Protein AF-A0A4Q0PN51-F1 (afdb_monomer_lite)

Radius of gyration: 11.3 Å; chains: 1; bounding box: 29×16×28 Å

Structure (mmCIF, N/CA/C/O backbone):
data_AF-A0A4Q0PN51-F1
#
_entry.id   AF-A0A4Q0PN51-F1
#
loop_
_atom_site.group_PDB
_atom_site.id
_atom_site.type_symbol
_atom_site.label_atom_id
_atom_site.label_alt_id
_atom_site.label_comp_id
_atom_site.label_asym_id
_atom_site.label_entity_id
_atom_site.label_seq_id
_atom_site.pdbx_PDB_ins_code
_atom_site.Cartn_x
_atom_site.Cartn_y
_atom_site.Cartn_z
_atom_site.occupancy
_atom_site.B_iso_or_equiv
_atom_site.auth_seq_id
_atom_site.auth_comp_id
_atom_site.auth_asym_id
_atom_site.auth_atom_id
_atom_site.pdbx_PDB_model_num
ATOM 1 N N . MET A 1 1 ? 9.009 -2.953 -12.404 1.00 49.25 1 MET A N 1
ATOM 2 C CA . MET A 1 1 ? 7.532 -3.059 -12.389 1.00 49.25 1 MET A CA 1
ATOM 3 C C . MET A 1 1 ? 6.870 -2.052 -11.450 1.00 49.25 1 MET A C 1
ATOM 5 O O . MET A 1 1 ? 5.665 -1.900 -11.506 1.00 49.25 1 MET A O 1
ATOM 9 N N . VAL A 1 2 ? 7.627 -1.282 -10.670 1.00 45.78 2 VAL A N 1
ATOM 10 C CA . VAL A 1 2 ? 7.150 -0.164 -9.838 1.00 45.78 2 VAL A CA 1
ATOM 11 C C . VAL A 1 2 ? 7.326 1.169 -10.524 1.00 45.78 2 VAL A C 1
ATOM 13 O O . VAL A 1 2 ? 6.475 2.014 -10.345 1.00 45.78 2 VAL A O 1
ATOM 16 N N . LEU A 1 3 ? 8.319 1.340 -11.401 1.00 44.38 3 LEU A N 1
ATOM 17 C CA . LEU A 1 3 ? 8.291 2.471 -12.335 1.00 44.38 3 LEU A CA 1
ATOM 18 C C . LEU A 1 3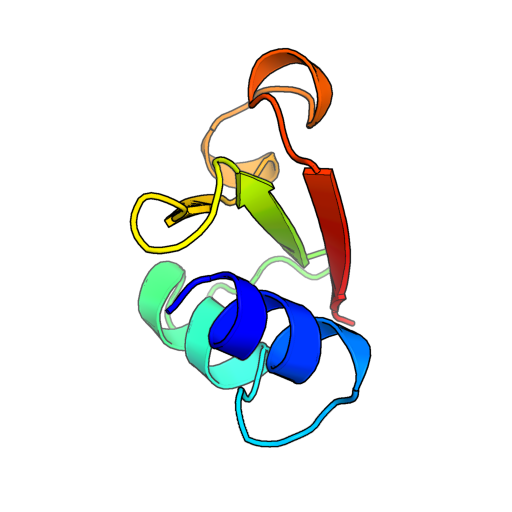 ? 7.045 2.415 -13.224 1.00 44.38 3 LEU A C 1
ATOM 20 O O . LEU A 1 3 ? 6.410 3.436 -13.395 1.00 44.38 3 LEU A O 1
ATOM 24 N N . SER A 1 4 ? 6.630 1.228 -13.683 1.00 47.91 4 SER A N 1
ATOM 25 C CA . SER A 1 4 ? 5.345 1.054 -14.374 1.00 47.91 4 SER A CA 1
ATOM 26 C C . SER A 1 4 ? 4.163 1.292 -13.433 1.00 47.91 4 SER A C 1
ATOM 28 O O . SER A 1 4 ? 3.375 2.172 -13.726 1.00 47.91 4 SER A O 1
ATOM 30 N N . ALA A 1 5 ? 4.053 0.615 -12.283 1.00 50.62 5 ALA A N 1
ATOM 31 C CA . ALA A 1 5 ? 2.914 0.825 -11.382 1.00 50.62 5 ALA A CA 1
ATOM 32 C C . ALA A 1 5 ? 2.798 2.278 -10.877 1.00 50.62 5 ALA A C 1
ATOM 34 O O . ALA A 1 5 ? 1.703 2.820 -10.856 1.00 50.62 5 ALA A O 1
ATOM 35 N N . ALA A 1 6 ? 3.911 2.936 -10.541 1.00 53.88 6 ALA A N 1
ATOM 36 C CA . ALA A 1 6 ? 3.971 4.336 -10.124 1.00 53.88 6 ALA A CA 1
ATOM 37 C C . ALA A 1 6 ? 3.707 5.315 -11.272 1.00 53.88 6 ALA A C 1
ATOM 39 O O . ALA A 1 6 ? 2.960 6.267 -11.080 1.00 53.88 6 ALA A O 1
ATOM 40 N N . PHE A 1 7 ? 4.263 5.077 -12.465 1.00 53.62 7 PHE A N 1
ATOM 41 C CA . PHE A 1 7 ? 3.934 5.847 -13.669 1.00 53.62 7 PHE A CA 1
ATOM 42 C C . PHE A 1 7 ? 2.463 5.666 -14.050 1.00 53.62 7 PHE A C 1
ATOM 44 O O . PHE A 1 7 ? 1.828 6.610 -14.486 1.00 53.62 7 PHE A O 1
ATOM 51 N N . HIS A 1 8 ? 1.888 4.487 -13.829 1.00 57.28 8 HIS A N 1
ATOM 52 C CA . HIS A 1 8 ? 0.480 4.195 -14.085 1.00 57.28 8 HIS A CA 1
ATOM 53 C C . HIS A 1 8 ? -0.436 4.863 -13.043 1.00 57.28 8 HIS A C 1
ATOM 55 O O . HIS A 1 8 ? -1.448 5.447 -13.412 1.00 57.28 8 HIS A O 1
ATOM 61 N N . LEU A 1 9 ? -0.046 4.851 -11.761 1.00 56.06 9 LEU A N 1
ATOM 62 C CA . LEU A 1 9 ? -0.722 5.539 -10.650 1.00 56.06 9 LEU A CA 1
ATOM 63 C C . LEU A 1 9 ? -0.703 7.072 -10.804 1.00 56.06 9 LEU A C 1
ATOM 65 O O . LEU A 1 9 ? -1.692 7.739 -10.488 1.00 56.06 9 LEU A O 1
ATOM 69 N N . LEU A 1 10 ? 0.424 7.629 -11.263 1.00 57.22 10 LEU A N 1
ATOM 70 C CA . LEU A 1 10 ? 0.615 9.068 -11.472 1.00 57.22 10 LEU A CA 1
ATOM 71 C C . LEU A 1 10 ? 0.015 9.564 -12.794 1.00 57.22 10 LEU A C 1
ATOM 73 O O . LEU A 1 10 ? -0.515 10.669 -12.819 1.00 57.22 10 LEU A O 1
ATOM 77 N N . SER A 1 11 ? 0.064 8.761 -13.860 1.00 55.69 11 SER A N 1
ATOM 78 C CA . SER A 1 11 ? -0.432 9.133 -15.195 1.00 55.69 11 SER A CA 1
ATOM 79 C C . SER A 1 11 ? -1.865 8.656 -15.482 1.00 55.69 11 SER A C 1
ATOM 81 O O . SER A 1 11 ? -2.297 8.749 -16.626 1.00 55.69 11 SER A O 1
ATOM 83 N N . ASP A 1 12 ? -2.578 8.101 -14.489 1.00 54.91 12 ASP A N 1
ATOM 84 C CA . ASP A 1 12 ? -3.922 7.489 -14.630 1.00 54.91 12 ASP A CA 1
ATOM 85 C C . ASP A 1 12 ? -4.006 6.411 -15.730 1.00 54.91 12 ASP A C 1
ATOM 87 O O . ASP A 1 12 ? -5.064 6.057 -16.248 1.00 54.91 12 ASP A O 1
ATOM 91 N N . TYR A 1 13 ? -2.855 5.861 -16.108 1.00 48.25 13 TYR A N 1
ATOM 92 C CA . TYR A 1 13 ? -2.727 5.011 -17.275 1.00 48.25 13 TYR A CA 1
ATOM 93 C C . TYR A 1 13 ? -2.578 3.560 -16.831 1.00 48.25 13 TYR A C 1
ATOM 95 O O . TYR A 1 13 ? -1.531 3.175 -16.332 1.00 48.25 13 TYR A O 1
ATOM 103 N N . ARG A 1 14 ? -3.609 2.735 -17.057 1.00 53.41 14 ARG A N 1
ATOM 104 C CA . ARG A 1 14 ? -3.654 1.262 -16.863 1.00 53.41 14 ARG A CA 1
ATOM 105 C C . ARG A 1 14 ? -3.708 0.704 -15.431 1.00 53.41 14 ARG A C 1
ATOM 107 O O . ARG A 1 14 ? -3.849 -0.510 -15.313 1.00 53.41 14 ARG A O 1
ATOM 114 N N . VAL A 1 15 ? -3.606 1.497 -14.362 1.00 61.41 15 VAL A N 1
ATOM 115 C CA . VAL A 1 15 ? -3.856 1.000 -12.989 1.00 61.41 15 VAL A CA 1
ATOM 116 C C . VAL A 1 15 ? -5.037 1.752 -12.403 1.00 61.41 15 VAL A C 1
ATOM 118 O O . VAL A 1 15 ? -4.904 2.889 -11.963 1.00 61.41 15 VAL A O 1
ATOM 121 N N . ASP A 1 16 ? -6.191 1.092 -12.415 1.00 74.19 16 ASP A N 1
ATOM 122 C CA . ASP A 1 16 ? -7.399 1.580 -11.768 1.00 74.19 16 ASP A CA 1
ATOM 123 C C . ASP A 1 16 ? -7.229 1.497 -10.243 1.00 74.19 16 ASP A C 1
ATOM 125 O O . ASP A 1 16 ? -7.163 0.419 -9.645 1.00 74.19 16 ASP A O 1
ATOM 129 N N . LEU A 1 17 ? -7.109 2.664 -9.617 1.00 76.12 17 LEU A N 1
ATOM 130 C CA . LEU A 1 17 ? -6.876 2.797 -8.181 1.00 76.12 17 LEU A CA 1
ATOM 131 C C . LEU A 1 17 ? -8.064 2.328 -7.353 1.00 76.12 17 LEU A C 1
ATOM 133 O O . LEU A 1 17 ? -7.867 1.855 -6.232 1.00 76.12 17 LEU A O 1
ATOM 137 N N . PHE A 1 18 ? -9.271 2.418 -7.913 1.00 80.62 18 PHE A N 1
ATOM 138 C CA . PHE A 1 18 ? -10.466 1.892 -7.275 1.00 80.62 18 PHE A CA 1
ATOM 139 C C . PHE A 1 18 ? -10.438 0.377 -7.238 1.00 80.62 18 PHE A C 1
ATOM 141 O O . PHE A 1 18 ? -10.682 -0.182 -6.179 1.00 80.62 18 PHE A O 1
ATOM 148 N N . GLN A 1 19 ? -10.043 -0.296 -8.321 1.00 81.19 19 GLN A N 1
ATOM 149 C CA . GLN A 1 19 ? -9.895 -1.757 -8.302 1.00 81.19 19 GLN A CA 1
ATOM 150 C C . GLN A 1 19 ? -8.815 -2.217 -7.320 1.00 81.19 19 GLN A C 1
ATOM 152 O O . GLN A 1 19 ? -8.965 -3.243 -6.657 1.00 81.19 19 GLN A O 1
ATOM 157 N N . VAL A 1 20 ? -7.721 -1.460 -7.191 1.00 80.75 20 VAL A N 1
ATOM 158 C CA . VAL A 1 20 ? -6.678 -1.745 -6.191 1.00 80.75 20 VAL A CA 1
ATOM 159 C C . VAL A 1 20 ? -7.234 -1.613 -4.771 1.00 80.75 20 VAL A C 1
ATOM 161 O O . VAL A 1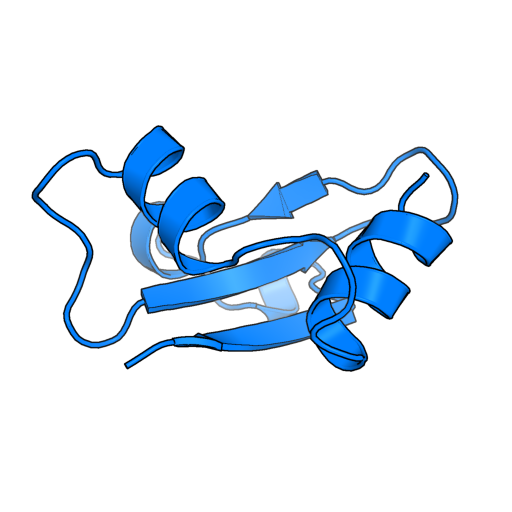 20 ? -6.978 -2.479 -3.935 1.00 80.75 20 VAL A O 1
ATOM 164 N N . ALA A 1 21 ? -8.013 -0.565 -4.499 1.00 83.06 21 ALA A N 1
ATOM 165 C CA . ALA A 1 21 ? -8.664 -0.377 -3.207 1.00 83.06 21 ALA A CA 1
ATOM 166 C C . ALA A 1 21 ? -9.761 -1.423 -2.944 1.00 83.06 21 ALA A C 1
ATOM 168 O O . ALA A 1 21 ? -9.826 -1.961 -1.843 1.00 83.06 21 ALA A O 1
ATOM 169 N N . GLU A 1 22 ? -10.574 -1.771 -3.941 1.00 85.69 22 GLU A N 1
ATOM 170 C CA . GLU A 1 22 ? -11.620 -2.796 -3.850 1.00 85.69 22 GLU A CA 1
ATOM 171 C C . GLU A 1 22 ? -11.019 -4.181 -3.599 1.00 85.69 22 GLU A C 1
ATOM 173 O O . GLU A 1 22 ? -11.526 -4.940 -2.780 1.00 85.69 22 GLU A O 1
ATOM 178 N N . LYS A 1 23 ? -9.886 -4.512 -4.225 1.00 84.19 23 LYS A N 1
ATOM 179 C CA . LYS A 1 23 ? -9.194 -5.779 -3.959 1.00 84.19 23 LYS A CA 1
ATOM 180 C C . LYS A 1 23 ? -8.709 -5.887 -2.510 1.00 84.19 23 LYS A C 1
ATOM 182 O O . LYS A 1 23 ? -8.692 -6.984 -1.960 1.00 84.19 23 LYS A O 1
ATOM 187 N N . GLU A 1 24 ? -8.308 -4.770 -1.905 1.00 83.81 24 GLU A N 1
ATOM 188 C CA . GLU A 1 24 ? -7.769 -4.746 -0.541 1.00 83.81 24 GLU A CA 1
ATOM 189 C C . GLU A 1 24 ? -8.857 -4.627 0.540 1.00 83.81 24 GLU A C 1
ATOM 191 O O . GLU A 1 24 ? -8.770 -5.278 1.584 1.00 83.81 24 GLU A O 1
ATOM 196 N N . PHE A 1 25 ? -9.865 -3.781 0.315 1.00 83.44 25 PHE A N 1
ATOM 197 C CA . PHE A 1 25 ? -10.905 -3.432 1.293 1.00 83.44 25 PHE A CA 1
ATOM 198 C C . PHE A 1 25 ? -12.286 -4.019 0.963 1.00 83.44 25 PHE A C 1
ATOM 200 O O . PHE A 1 25 ? -13.219 -3.903 1.764 1.00 83.44 25 PHE A O 1
ATOM 207 N N . GLY A 1 26 ? -12.453 -4.647 -0.201 1.00 85.88 26 GLY A N 1
ATOM 208 C CA . GLY A 1 26 ? -13.753 -5.079 -0.706 1.00 85.88 26 GLY A CA 1
ATOM 209 C C . GLY A 1 26 ? -14.699 -3.893 -0.876 1.00 85.88 26 GLY A C 1
ATOM 210 O O . GLY A 1 26 ? -14.318 -2.831 -1.355 1.00 85.88 26 GLY A O 1
ATOM 211 N N . LYS A 1 27 ? -15.938 -4.058 -0.404 1.00 84.56 27 LYS A N 1
ATOM 212 C CA . LYS A 1 27 ? -16.968 -3.004 -0.420 1.00 84.56 27 LYS A CA 1
ATOM 213 C C . LYS A 1 27 ? -16.766 -1.922 0.649 1.00 84.56 27 LYS A C 1
ATOM 215 O O . LYS A 1 27 ? -17.497 -0.940 0.654 1.00 84.56 27 LYS A O 1
ATOM 220 N N . ASN A 1 28 ? -15.797 -2.092 1.551 1.00 87.88 28 ASN A N 1
ATOM 221 C CA . ASN A 1 28 ? -15.565 -1.206 2.694 1.00 87.88 28 ASN A CA 1
ATOM 222 C C . ASN A 1 28 ? -14.390 -0.253 2.440 1.00 87.88 28 ASN A C 1
ATOM 224 O O . ASN A 1 28 ? -13.535 -0.062 3.308 1.00 87.88 28 ASN A O 1
ATOM 228 N N . ILE A 1 29 ? -14.313 0.311 1.233 1.00 85.50 29 ILE A N 1
ATOM 229 C CA . ILE A 1 29 ? -13.273 1.284 0.896 1.00 85.50 29 ILE A CA 1
ATOM 230 C C . ILE A 1 29 ? -13.478 2.526 1.777 1.00 85.50 29 ILE A C 1
ATOM 232 O O . ILE A 1 29 ? -14.583 3.068 1.820 1.00 85.50 29 ILE A O 1
ATOM 236 N N . PRO A 1 30 ? -12.439 2.994 2.491 1.00 85.25 30 PRO A N 1
ATOM 237 C CA . PRO A 1 30 ? -12.542 4.214 3.277 1.00 85.25 30 PRO A CA 1
ATOM 238 C C . PRO A 1 30 ? -12.877 5.417 2.390 1.00 85.25 30 PRO A C 1
ATOM 240 O O . PRO A 1 30 ? -12.247 5.599 1.354 1.00 85.25 30 PRO A O 1
ATOM 243 N N . GLU A 1 31 ? -13.767 6.295 2.856 1.00 84.69 31 GLU A N 1
ATOM 244 C CA . GLU A 1 31 ? -14.164 7.534 2.157 1.00 84.69 31 GLU A CA 1
ATOM 245 C C . GLU A 1 31 ? -12.964 8.436 1.810 1.00 84.69 31 GLU A C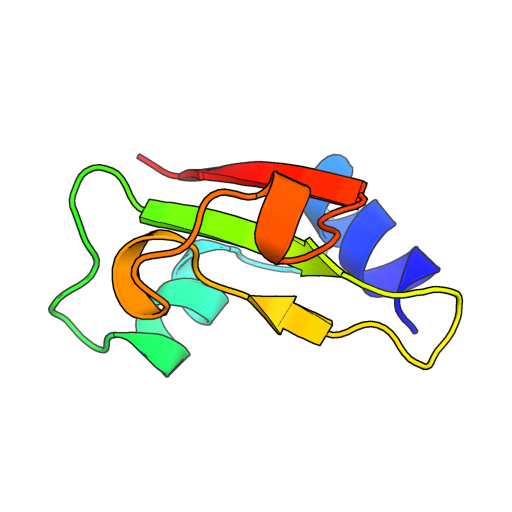 1
ATOM 247 O O . GLU A 1 31 ? -12.960 9.163 0.826 1.00 84.69 31 GLU A O 1
ATOM 252 N N . LYS A 1 32 ? -11.899 8.360 2.615 1.00 85.12 32 LYS A N 1
ATOM 253 C CA . LYS A 1 32 ? -10.593 8.953 2.312 1.00 85.12 32 LYS A CA 1
ATOM 254 C C . LYS A 1 32 ? -9.563 7.843 2.197 1.00 85.12 32 LYS A C 1
ATOM 256 O O . LYS A 1 32 ? -8.765 7.659 3.119 1.00 85.12 32 LYS A O 1
ATOM 261 N N . CYS A 1 33 ? -9.584 7.086 1.102 1.00 86.38 33 CYS A N 1
ATOM 262 C CA . CYS A 1 33 ? -8.617 6.018 0.854 1.00 86.38 33 CYS A CA 1
ATOM 263 C C . CYS A 1 33 ? -7.321 6.602 0.277 1.00 86.38 33 CYS A C 1
ATOM 265 O O . CYS A 1 33 ? -7.322 7.328 -0.714 1.00 86.38 33 CYS A O 1
ATOM 267 N N . ARG A 1 34 ? -6.188 6.311 0.922 1.00 87.25 34 ARG A N 1
ATOM 268 C CA . ARG A 1 34 ? -4.859 6.783 0.521 1.00 87.25 34 ARG A CA 1
ATOM 269 C C . ARG A 1 34 ? -4.054 5.563 0.150 1.00 87.25 34 ARG A C 1
ATOM 271 O O . ARG A 1 34 ? -3.954 4.611 0.919 1.00 87.25 34 ARG A O 1
ATOM 278 N N . ILE A 1 35 ? -3.465 5.633 -1.024 1.00 85.81 35 ILE A N 1
ATOM 279 C CA . ILE A 1 35 ? -2.692 4.558 -1.610 1.00 85.81 35 ILE A CA 1
ATOM 280 C C . ILE A 1 35 ? -1.268 5.077 -1.712 1.00 85.81 35 ILE A C 1
ATOM 282 O O . ILE A 1 35 ? -0.994 6.084 -2.369 1.00 85.81 35 ILE A O 1
ATOM 286 N N . GLY A 1 36 ? -0.375 4.427 -0.980 1.00 83.56 36 GLY A N 1
ATOM 287 C CA . GLY A 1 36 ? 1.051 4.695 -0.996 1.00 83.56 36 GLY A CA 1
ATOM 288 C C . GLY A 1 36 ? 1.789 3.677 -1.853 1.00 83.56 36 GLY A C 1
ATOM 289 O O . GLY A 1 36 ? 1.388 2.519 -1.954 1.00 83.56 36 GLY A O 1
ATOM 290 N N . ILE A 1 37 ? 2.907 4.097 -2.433 1.00 80.12 37 ILE A N 1
ATOM 291 C CA . ILE A 1 37 ? 3.870 3.199 -3.073 1.00 80.12 37 ILE A CA 1
ATOM 292 C C . ILE A 1 37 ? 5.193 3.325 -2.328 1.00 80.12 37 ILE A C 1
ATOM 294 O O . ILE A 1 37 ? 5.745 4.426 -2.227 1.00 80.12 37 ILE A O 1
ATOM 298 N N . LYS A 1 38 ? 5.720 2.202 -1.837 1.00 80.00 38 LYS A N 1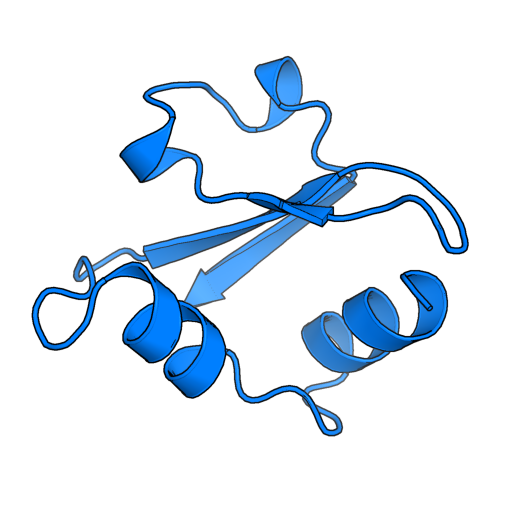
ATOM 299 C CA . LYS A 1 38 ? 7.058 2.113 -1.230 1.00 80.00 38 LYS A CA 1
ATOM 300 C C . LYS A 1 38 ? 8.013 1.320 -2.119 1.00 80.00 38 LYS A C 1
ATOM 302 O O . LYS A 1 38 ? 7.566 0.501 -2.914 1.00 80.00 38 LYS A O 1
ATOM 307 N N . GLY A 1 39 ? 9.319 1.521 -1.941 1.00 68.88 39 GLY A N 1
ATOM 308 C CA . GLY A 1 39 ? 10.378 0.767 -2.630 1.00 68.88 39 GLY A CA 1
ATOM 309 C C . GLY A 1 39 ? 10.826 1.352 -3.976 1.00 68.88 39 GLY A C 1
ATOM 310 O O . GLY A 1 39 ? 10.454 2.466 -4.345 1.00 68.88 39 GLY A O 1
ATOM 311 N N . GLU A 1 40 ? 11.678 0.611 -4.693 1.00 63.12 40 GLU A N 1
ATOM 312 C CA . GLU A 1 40 ? 12.322 1.046 -5.943 1.00 63.12 40 GLU A CA 1
ATOM 313 C C . GLU A 1 40 ? 12.214 -0.006 -7.055 1.00 63.12 40 GLU A C 1
ATOM 315 O O . GLU A 1 40 ? 12.248 -1.213 -6.808 1.00 63.12 40 GLU A O 1
ATOM 320 N N . GLY A 1 41 ? 12.137 0.446 -8.311 1.00 60.62 41 GLY A N 1
ATOM 321 C CA . GLY A 1 41 ? 12.375 -0.412 -9.474 1.00 60.62 41 GLY A CA 1
ATOM 322 C C . GLY A 1 41 ? 11.339 -1.520 -9.676 1.00 60.62 41 GLY A C 1
ATOM 323 O O . GLY A 1 41 ? 10.265 -1.270 -10.210 1.00 60.62 41 GLY A O 1
ATOM 324 N N . TYR A 1 42 ? 11.668 -2.771 -9.364 1.00 55.16 42 TYR A N 1
ATOM 325 C CA . TYR A 1 42 ? 10.747 -3.922 -9.410 1.00 55.16 42 TYR A CA 1
ATOM 326 C C . TYR A 1 42 ? 10.325 -4.391 -8.012 1.00 55.16 42 TYR A C 1
ATOM 328 O O . TYR A 1 42 ? 9.372 -5.151 -7.908 1.00 55.16 42 TYR A O 1
ATOM 336 N N . ASN A 1 43 ? 10.960 -3.867 -6.961 1.00 58.97 43 ASN A N 1
A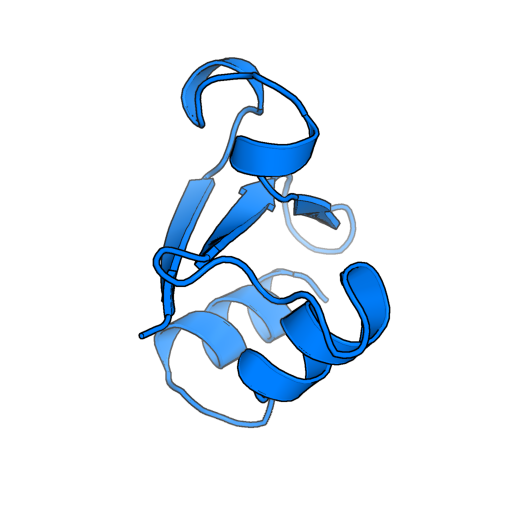TOM 337 C CA . ASN A 1 43 ? 10.819 -4.310 -5.572 1.00 58.97 43 ASN A CA 1
ATOM 338 C C . ASN A 1 43 ? 9.951 -3.368 -4.731 1.00 58.97 43 ASN A C 1
ATOM 340 O O . ASN A 1 43 ? 10.093 -3.292 -3.512 1.00 58.97 43 ASN A O 1
ATOM 344 N N . GLY A 1 44 ? 9.103 -2.581 -5.377 1.00 68.62 44 GLY A N 1
ATOM 345 C CA . GLY A 1 44 ? 8.162 -1.724 -4.681 1.00 68.62 44 GLY A CA 1
ATOM 346 C C . GLY A 1 44 ? 6.796 -2.379 -4.529 1.00 68.62 44 GLY A C 1
ATOM 347 O O . GLY A 1 44 ? 6.423 -3.275 -5.286 1.00 68.62 44 GLY A O 1
ATOM 348 N N . GLY A 1 45 ? 6.060 -1.913 -3.532 1.00 73.44 45 GLY A N 1
ATOM 349 C CA . GLY A 1 45 ? 4.760 -2.446 -3.156 1.00 73.44 45 GLY A CA 1
ATOM 350 C C . GLY A 1 45 ? 3.756 -1.335 -2.902 1.00 73.44 45 GLY A C 1
ATOM 351 O O . GLY A 1 45 ? 4.129 -0.199 -2.597 1.00 73.44 45 GLY A O 1
ATOM 352 N N . VAL A 1 46 ? 2.481 -1.696 -3.024 1.00 80.56 46 VAL A N 1
ATOM 353 C CA . VAL A 1 46 ? 1.357 -0.850 -2.624 1.00 80.56 46 VAL A CA 1
ATOM 354 C C . VAL A 1 46 ? 1.173 -0.976 -1.116 1.00 80.56 46 VAL A C 1
ATOM 356 O O . VAL A 1 46 ? 1.278 -2.068 -0.561 1.00 80.56 46 VAL A O 1
ATOM 359 N N . VAL A 1 47 ? 0.925 0.148 -0.457 1.00 84.19 47 VAL A N 1
ATOM 360 C CA . VAL A 1 47 ? 0.634 0.222 0.975 1.00 84.19 47 VAL A CA 1
ATOM 361 C C . VAL A 1 47 ? -0.547 1.141 1.225 1.00 84.19 47 VAL A C 1
ATOM 363 O O . VAL A 1 47 ? -0.796 2.077 0.467 1.00 84.19 47 VAL A O 1
ATOM 366 N N . PHE A 1 48 ? -1.244 0.900 2.327 1.00 85.88 48 PHE A N 1
ATOM 367 C CA . PHE A 1 48 ? -2.413 1.673 2.722 1.00 85.88 48 PHE A CA 1
ATOM 368 C C . PHE A 1 48 ? -2.175 2.236 4.125 1.00 85.88 48 PHE A C 1
ATOM 370 O O . PHE A 1 48 ? -2.355 1.513 5.109 1.00 85.88 48 PHE A O 1
ATOM 377 N N . PRO A 1 49 ? -1.757 3.510 4.249 1.00 84.00 49 PRO A N 1
ATOM 378 C CA . PRO A 1 49 ? -1.426 4.125 5.535 1.00 84.00 49 PRO A CA 1
ATOM 379 C C . PRO A 1 49 ? -2.533 4.003 6.587 1.00 84.00 49 PRO A C 1
ATOM 381 O O . PRO A 1 49 ? -2.251 3.770 7.759 1.00 84.00 49 PRO A O 1
ATOM 384 N N . GLN A 1 50 ? -3.799 4.092 6.166 1.00 85.44 50 GLN A N 1
ATOM 385 C CA . GLN A 1 50 ? -4.958 3.927 7.049 1.00 85.44 50 GLN A CA 1
ATOM 386 C C . GLN A 1 50 ? -5.066 2.523 7.641 1.00 85.44 50 GLN A C 1
ATOM 388 O O . GLN A 1 50 ? -5.532 2.376 8.763 1.00 85.44 50 GLN A O 1
ATOM 393 N N . LYS A 1 51 ? -4.659 1.497 6.887 1.00 82.88 51 LYS A N 1
ATOM 394 C CA . LYS A 1 51 ? -4.691 0.101 7.333 1.00 82.88 51 LYS A CA 1
ATOM 395 C C . LYS A 1 51 ? -3.484 -0.225 8.203 1.00 82.88 51 LYS A C 1
ATOM 397 O O . LYS A 1 51 ? -3.611 -0.943 9.186 1.00 82.88 51 LYS A O 1
ATOM 402 N N . GLU A 1 52 ? -2.319 0.310 7.846 1.00 79.44 52 GLU A N 1
ATOM 403 C CA . GLU A 1 52 ? -1.080 0.075 8.592 1.00 79.44 52 GLU A CA 1
ATOM 404 C C . GLU A 1 52 ? -0.966 0.928 9.867 1.00 79.44 52 GLU A C 1
ATOM 406 O O . GLU A 1 52 ? -0.052 0.696 10.654 1.00 79.44 52 GLU A O 1
ATOM 411 N N . ILE A 1 53 ? -1.881 1.887 10.083 1.00 84.12 53 ILE A N 1
ATOM 412 C CA . ILE A 1 53 ? -1.887 2.830 11.222 1.00 84.12 53 ILE A CA 1
ATOM 413 C C . ILE A 1 53 ? -0.515 3.513 11.361 1.00 84.12 53 ILE A C 1
ATOM 415 O O . ILE A 1 53 ? 0.022 3.721 12.445 1.00 84.12 53 ILE A O 1
ATOM 419 N N . LYS A 1 54 ? 0.087 3.827 10.213 1.00 83.25 54 LYS A N 1
ATOM 420 C CA . LYS A 1 54 ? 1.413 4.431 10.100 1.00 83.25 54 LYS A CA 1
ATOM 421 C C . LYS A 1 54 ? 1.348 5.596 9.142 1.00 83.25 54 LYS A C 1
ATOM 423 O O . LYS A 1 54 ? 0.619 5.573 8.147 1.00 83.25 54 LYS A O 1
ATOM 428 N N . SER A 1 55 ? 2.136 6.620 9.421 1.00 81.25 55 SER A N 1
ATOM 429 C CA . SER A 1 55 ? 2.335 7.710 8.480 1.00 81.25 55 SER A CA 1
ATOM 430 C C . SER A 1 55 ? 3.061 7.213 7.226 1.00 81.25 55 SER A C 1
ATOM 432 O O . SER A 1 55 ? 3.807 6.234 7.224 1.00 81.25 55 SER A O 1
ATOM 434 N N . TRP A 1 56 ? 2.867 7.925 6.122 1.00 78.94 56 TRP A N 1
ATOM 435 C CA . TRP A 1 56 ? 3.529 7.631 4.851 1.00 78.94 56 TRP A CA 1
ATOM 436 C C . TRP A 1 56 ? 5.063 7.698 4.932 1.00 78.94 56 TRP A C 1
ATOM 438 O O . TRP A 1 56 ? 5.745 6.978 4.204 1.00 78.94 56 TRP A O 1
ATOM 448 N N . ILE A 1 57 ? 5.599 8.512 5.847 1.00 81.19 57 ILE A N 1
ATOM 449 C CA . ILE A 1 57 ? 7.036 8.618 6.125 1.00 81.19 57 ILE A CA 1
ATOM 450 C C . ILE A 1 57 ? 7.540 7.321 6.765 1.00 81.19 57 ILE A C 1
ATOM 452 O O . ILE A 1 57 ? 8.533 6.752 6.313 1.00 81.19 57 ILE A O 1
ATOM 456 N N . GLU A 1 58 ? 6.825 6.805 7.766 1.00 82.19 58 GLU A N 1
ATOM 457 C CA . GLU A 1 58 ? 7.159 5.537 8.432 1.00 82.19 58 GLU A CA 1
ATOM 458 C C . GLU A 1 58 ? 7.080 4.346 7.474 1.00 82.19 58 GLU A C 1
ATOM 460 O O . GLU A 1 58 ? 7.872 3.408 7.564 1.00 82.19 58 GLU A O 1
ATOM 465 N N . LEU A 1 59 ? 6.166 4.409 6.506 1.00 80.81 59 LEU A N 1
ATOM 466 C CA . LEU A 1 59 ? 6.030 3.411 5.445 1.00 80.81 59 LEU A CA 1
ATOM 467 C C . LEU A 1 59 ? 7.064 3.563 4.324 1.00 80.81 59 LEU A C 1
ATOM 469 O O . LEU A 1 59 ? 7.097 2.735 3.410 1.00 80.81 59 LEU A O 1
ATOM 473 N N . ARG A 1 60 ? 7.919 4.595 4.395 1.00 81.50 60 ARG A N 1
ATOM 474 C CA . ARG A 1 60 ? 8.888 4.971 3.354 1.00 81.50 60 ARG A CA 1
ATOM 475 C C . ARG A 1 60 ? 8.218 5.079 1.979 1.00 81.50 60 ARG A C 1
ATOM 477 O O . ARG A 1 60 ? 8.769 4.642 0.964 1.00 81.50 60 ARG A O 1
ATOM 484 N N . CYS A 1 61 ? 7.005 5.630 1.959 1.00 81.06 61 CYS A N 1
ATOM 485 C CA . CYS A 1 61 ? 6.264 5.885 0.734 1.00 81.06 61 CYS A CA 1
ATOM 486 C C . CYS A 1 61 ? 6.977 6.965 -0.071 1.00 81.06 61 CYS A C 1
ATOM 488 O O . CYS A 1 61 ? 7.254 8.049 0.437 1.00 81.06 61 CYS A O 1
ATOM 490 N N . LYS A 1 62 ? 7.219 6.686 -1.348 1.00 77.38 62 LYS A N 1
ATOM 491 C CA . LYS A 1 62 ? 7.753 7.677 -2.286 1.00 77.38 62 LYS A CA 1
ATOM 492 C C . LYS A 1 62 ? 6.650 8.494 -2.942 1.00 77.38 62 LYS A C 1
ATOM 494 O O . LYS A 1 62 ? 6.848 9.664 -3.238 1.00 77.38 62 LYS A O 1
ATOM 499 N N . ILE A 1 63 ? 5.501 7.866 -3.180 1.00 77.25 63 ILE A N 1
ATOM 500 C CA . ILE A 1 63 ? 4.337 8.476 -3.823 1.00 77.25 63 ILE A CA 1
ATOM 501 C C . ILE A 1 63 ? 3.109 8.149 -2.983 1.00 77.25 63 ILE A C 1
ATOM 503 O O . ILE A 1 63 ? 2.990 7.039 -2.458 1.00 77.25 63 ILE A O 1
ATOM 507 N N . MET A 1 64 ? 2.201 9.114 -2.874 1.00 80.94 64 MET A N 1
ATOM 508 C CA . MET A 1 64 ? 0.893 8.942 -2.258 1.00 80.94 64 MET A CA 1
ATOM 509 C C . MET A 1 64 ? -0.165 9.591 -3.142 1.00 80.94 64 MET A C 1
ATOM 511 O O . MET A 1 64 ? 0.015 10.721 -3.592 1.00 80.94 64 MET A O 1
ATOM 515 N N . LYS A 1 65 ? -1.280 8.894 -3.344 1.00 82.75 65 LYS A N 1
ATOM 516 C CA . LYS A 1 65 ? -2.486 9.451 -3.958 1.00 82.75 65 LYS A CA 1
ATOM 517 C C . LYS A 1 65 ? -3.672 9.147 -3.051 1.00 82.75 65 LYS A C 1
ATOM 519 O O . LYS A 1 65 ? -3.737 8.073 -2.452 1.00 82.75 65 LYS A O 1
ATOM 524 N N . GLN A 1 66 ? -4.572 10.110 -2.904 1.00 83.88 66 GLN A N 1
ATOM 525 C CA . GLN A 1 66 ? -5.865 9.887 -2.270 1.00 83.88 66 GLN A CA 1
ATOM 526 C C . GLN A 1 66 ? -6.897 9.702 -3.377 1.00 83.88 66 GLN A C 1
ATOM 528 O O . GLN A 1 66 ? -6.894 10.474 -4.336 1.00 83.88 66 GLN A O 1
ATOM 533 N N . ILE A 1 67 ? -7.740 8.686 -3.246 1.00 79.75 67 ILE A N 1
ATOM 534 C CA . ILE A 1 67 ? -8.925 8.514 -4.084 1.00 79.75 67 ILE A CA 1
ATOM 535 C C . ILE A 1 67 ? -10.156 8.930 -3.274 1.00 79.75 67 ILE A C 1
ATOM 537 O O . ILE A 1 67 ? -10.197 8.696 -2.062 1.00 79.75 67 ILE A O 1
ATOM 541 N N . ASN A 1 68 ? -11.088 9.598 -3.954 1.00 66.75 68 ASN A N 1
ATOM 542 C CA . ASN A 1 68 ? -12.407 9.995 -3.462 1.00 66.75 68 ASN A CA 1
ATOM 543 C C . ASN A 1 68 ? -13.447 9.209 -4.243 1.00 66.75 68 ASN A C 1
ATOM 545 O O . ASN A 1 68 ? -13.365 9.313 -5.487 1.00 66.75 68 ASN A O 1
#

Organism: NCBI:txid988

Sequence (68 aa):
MVLSAAFHLLSDYRVDLFQVAEKEFGKNIPEKCRIGIKGEGYNGGVVFPQKEIKSWIELRCKIMKQIN

Foldseek 3Di:
DVCVVVCCVVVVNPDDVVVVQCVVQPPNRDPWWKWFWADDDPPIDIDTCVVVVHDCVVVNGPDMDTDD

Secondary structure (DSSP, 8-state):
-HHHHHHHHHTTSS--HHHHHHHHHTT---TTEEEEEESSTTS-EEE-HHHHTS-TTTTTEEEEEEE-

pLDDT: mean 73.81, std 13.18, range [44.38, 87.88]

=== Feature glossary ===
Legend for the data blocks above and below:

— What the protein is —

The amino-acid sequence is the protein's primary structure: the linear order of residues from the N-terminus to the C-terminus, written in one-letter code. Everything else here — the 3D coordinates, the secondary structure, the domain annotations — is ultimately a consequence of this string.

Database cross-references. InterPro integrates a dozen domain/family signature databases into unified entries with residue-range hits. GO terms attach function/process/location labels with evidence codes. CATH codes position the fold in a four-level structural taxonomy. Organism is the NCBI-taxonomy species name.

— Where its atoms are —

The mmCIF block holds the 3D Cartesian coordinates of each backbone atom (N, Cα, C, O) in ångströms. mmCIF is the PDB's canonical archive format — a tagged-loop text representation of the atomic model.

The six renders are orthographic views along the three Cartesian axes in both directions. Representation (cartoon, sticks, or surface) and color scheme (sequence-rainbow or by-chain) vary across proteins so the training set covers all the common visualization conventions.

— Local backbone conformation —

Secondary structure is the local, repeating backbone conformation. DSSP classifies it into e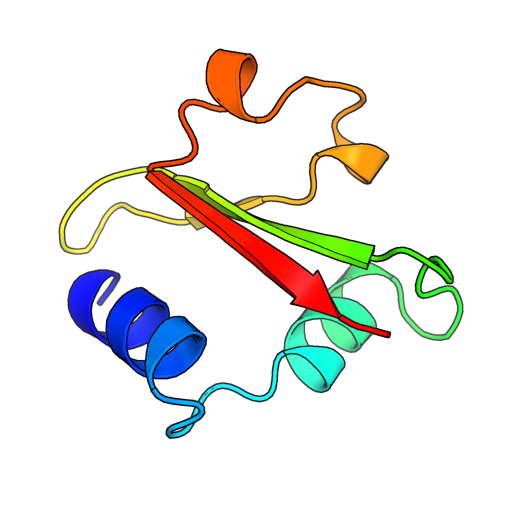ight states by reading the hydrogen-bond network: three helix types (H, G, I), two β types (E, B), two non-regular types (T, S), and unstructured coil (-).

SS3 is a coarse helix/strand/coil call (letters a/b/c) made by the P-SEA algorithm from inter-Cα distances and dihedrals. It is less detailed than DSSP but needs only Cα positions.

Backbone dihedral angles. Every residue except chain termini has a φ (preceding-C → N → Cα → C) and a ψ (N → Cα → C → next-N). They are reported in degrees following the IUPAC sign convention. Secondary structure is essentially a statement about which (φ, ψ) basin each residue occupies.

— Global shape and packing —

The geometric summary reports three shape descriptors. Rg (radius of gyration) measures how spread out the Cα atoms are about their centre of mass; compact globular proteins have small Rg, elongated or unfolded ones large. Cα contacts (<8 Å, |i−j|>4) count long-range residue pairs in spatial proximity — high for tightly packed folds, near zero for rods or random coil. The bounding-box extents give the protein's footprint along x, y, z in Å.

Solvent accessibility: the surface area of each residue that a 1.4 Å water probe can touch, in Å². When only backbone atoms are present the absolute values are lower than full-atom SASA (side chains contribute most of the area) and are flagged as backbone-only.

Plot images: a contact map (which residues are close in 3D, as an N×N binary image), a Ramachandran scatter (backbone torsion angles, revealing secondary-structure composition at a glance), and — for AlphaFold structures — a PAE heatmap (pairwise prediction confidence).

— Structural neighborhood —

Foldseek's 3Di representation compresses backbone geometry into a per-residue letter drawn from a learned twenty-state alphabet. It captures the tertiary interaction pattern around each residue — which residues are packed against it in space, regardless of where they are in sequence.

Structural nearest neighbors (via Foldseek easy-search vs the PDB). Reported per hit: target PDB id, E-value, and alignment TM-score. A TM-score above ~0.5 is the conventional threshold for 'same fold'.

— Confidence and disorder —

pLDDT (predicted Local Distance Difference Test) is AlphaFold's per-residue confidence score, ranging from 0 to 100. Values above 90 indicate high confidence (typically well-packed cores); 70–90 is confident; 50–70 low confidence; below 50 usually means the region is disordered or the prediction is unreliable there. AlphaFold stores pLDDT in the mmCIF B-factor column.

For experimental (PDB) structures, the B-factor (temperature factor) quantifies the positional spread of each atom in the crystal — a combination of thermal vibration and static disorder — in units of Å². High B-factors mark flexible loops or poorly resolved regions; low B-factors mark the rigid, well-ordered core.

Predicted Aligned Error (PAE) is an AlphaFold confidence matrix: entry (i, j) is the expected error in the position of residue j, in ångströms, when the prediction is superimposed on the true structure at residue i. Low PAE within a block of residues means that block is internally rigid and well-predicted; high PAE between two blocks means their relative placement is uncertain even if each block individually is confident.